Protein 4XO1 (pdb70)

Organism: Escherichia coli (strain K12) (NCBI:txid83333)

GO terms:
  GO:0042802 identical protein binding (F, IPI)
  GO:0005829 cytosol (C, IDA)
  GO:0042803 protein homodimerization activity (F, IDA)
  GO:2001279 regulation of unsaturated fatty acid biosynthetic process (P, IDA)
  GO:0006646 phosphatidylethanolamine biosynthetic process (P, IDA)

Sequence (55 aa):
NIEELKKQAETEIADFIAQKIAENKNTGKEVSERFTAREKTGLESYDVKIKILEH

Solvent-accessible surface area: 5441 Å² total

Radius of gyration: 14.74 Å; Cα contacts (8 Å, |Δi|>4): 41; chains: 1; bounding box: 32×18×43 Å

InterPro domains:
  IPR012563 Gns [PF08178] (1-54)

Secondary structure (DSSP, 8-state):
-HHHHHHHHHHHHHHHHHHHHH--TTTSS-----EEEEE---EEEEEE-------

B-factor: mean 30.4, std 10.2, range [15.9, 77.53]

Structure (mmCIF, N/CA/C/O backbone):
data_4XO1
#
_entry.id   4XO1
#
_cell.length_a   38.074
_cell.length_b   42.539
_cell.length_c   72.782
_cell.angle_alpha   90.00
_cell.angle_beta   90.00
_cell.angle_gamma   90.00
#
_symmetry.space_group_name_H-M   'C 2 2 21'
#
loop_
_entity.id
_entity.type
_entity.pdbx_description
1 polymer 'Protein GnsA'
2 water water
#
loop_
_atom_site.group_PDB
_atom_site.id
_atom_site.type_symbol
_atom_site.label_atom_id
_atom_site.label_alt_id
_atom_site.label_comp_id
_atom_site.label_asym_id
_atom_site.label_entity_id
_atom_site.label_seq_id
_atom_site.pdbx_PDB_ins_code
_atom_site.Cartn_x
_atom_site.Cartn_y
_atom_site.Cartn_z
_atom_site.occupancy
_atom_site.B_iso_or_equiv
_atom_site.auth_seq_id
_atom_site.auth_comp_id
_atom_site.auth_asym_id
_atom_site.auth_atom_id
_atom_site.pdbx_PDB_model_num
ATOM 9 N N . ASN A 1 2 ? -18.269 -14.875 -29.932 1.00 34.27 2 ASN A N 1
ATOM 10 C CA . ASN A 1 2 ? -18.128 -13.526 -30.476 1.00 37.84 2 ASN A CA 1
ATOM 11 C C . ASN A 1 2 ? -16.901 -12.773 -29.964 1.00 36.56 2 ASN A C 1
ATOM 12 O O . ASN A 1 2 ? -16.169 -13.242 -29.087 1.00 32.36 2 ASN A O 1
ATOM 17 N N . ILE A 1 3 ? -16.674 -11.607 -30.548 1.00 33.87 3 ILE A N 1
ATOM 18 C CA . ILE A 1 3 ? -15.472 -10.834 -30.294 1.00 33.28 3 ILE A CA 1
ATOM 19 C C . ILE A 1 3 ? -15.426 -10.320 -28.837 1.00 35.52 3 ILE A C 1
ATOM 20 O O . ILE A 1 3 ? -14.375 -10.373 -28.173 1.00 31.77 3 ILE A O 1
ATOM 25 N N . GLU A 1 4 ? -16.577 -9.876 -28.334 1.00 34.84 4 GLU A N 1
ATOM 26 C CA . GLU A 1 4 ? -16.708 -9.441 -26.938 1.00 33.24 4 GLU A CA 1
ATOM 27 C C . GLU A 1 4 ? -16.338 -10.522 -25.942 1.00 34.42 4 GLU A C 1
ATOM 28 O O . GLU A 1 4 ? -15.593 -10.273 -24.983 1.00 34.50 4 GLU A O 1
ATOM 34 N N . GLU A 1 5 ? -16.869 -11.719 -26.158 1.00 31.72 5 GLU A N 1
ATOM 35 C CA . GLU A 1 5 ? -16.626 -12.824 -25.249 1.00 28.33 5 GLU A CA 1
ATOM 36 C C . GLU A 1 5 ? -15.160 -13.255 -25.277 1.00 31.03 5 GLU A C 1
ATOM 37 O O . GLU A 1 5 ? -14.559 -13.499 -24.225 1.00 31.13 5 GLU A O 1
ATOM 43 N N . LEU A 1 6 ? -14.584 -13.347 -26.475 1.00 27.75 6 LEU A N 1
ATOM 44 C CA . LEU A 1 6 ? -13.150 -13.62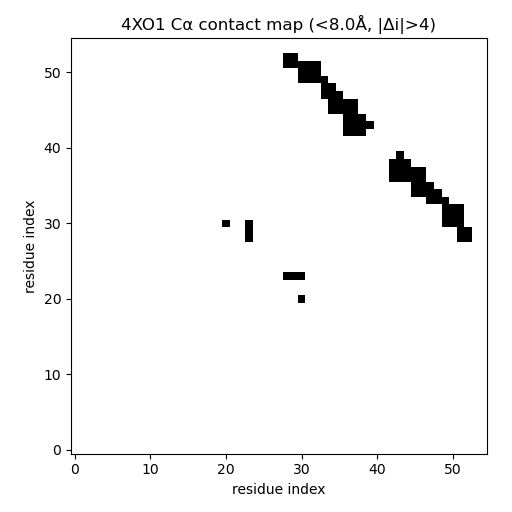8 -26.616 1.00 27.12 6 LEU A CA 1
ATOM 45 C C . LEU A 1 6 ? -12.304 -12.620 -25.842 1.00 25.80 6 LEU A C 1
ATOM 46 O O . LEU A 1 6 ? -11.365 -12.993 -25.107 1.00 26.09 6 LEU A O 1
ATOM 51 N N . LYS A 1 7 ? -12.648 -11.344 -26.012 1.00 25.69 7 LYS A N 1
ATOM 52 C CA . LYS A 1 7 ? -11.964 -10.260 -25.313 1.00 26.98 7 LYS A CA 1
ATOM 53 C C . LYS A 1 7 ? -12.040 -10.411 -23.803 1.00 29.83 7 LYS A C 1
ATOM 54 O O . LYS A 1 7 ? -11.021 -10.349 -23.111 1.00 26.26 7 LYS A O 1
ATOM 60 N N . LYS A 1 8 ? -13.242 -10.616 -23.278 1.00 30.33 8 LYS A N 1
ATOM 61 C CA . LYS A 1 8 ? -13.392 -10.685 -21.827 1.00 26.33 8 LYS A CA 1
ATOM 62 C C . LYS A 1 8 ? -12.637 -11.880 -21.266 1.00 28.54 8 LYS A C 1
ATOM 63 O O . LYS A 1 8 ? -11.993 -11.796 -20.215 1.00 25.45 8 LYS A O 1
ATOM 69 N N . GLN A 1 9 ? -12.718 -12.991 -21.986 1.00 25.06 9 GLN A N 1
ATOM 70 C CA . GLN A 1 9 ? -11.968 -14.194 -21.646 1.00 25.52 9 GLN A CA 1
ATOM 71 C C . GLN A 1 9 ? -10.450 -13.951 -21.537 1.00 28.40 9 GLN A C 1
ATOM 72 O O . GLN A 1 9 ? -9.814 -14.324 -20.531 1.00 26.15 9 GLN A O 1
ATOM 78 N N . ALA A 1 10 ? -9.868 -13.345 -22.574 1.00 26.14 10 ALA A N 1
ATOM 79 C CA . ALA A 1 10 ? -8.427 -13.084 -22.554 1.00 23.66 10 ALA A CA 1
ATOM 80 C C . ALA A 1 10 ? -8.034 -12.075 -21.481 1.00 22.69 10 A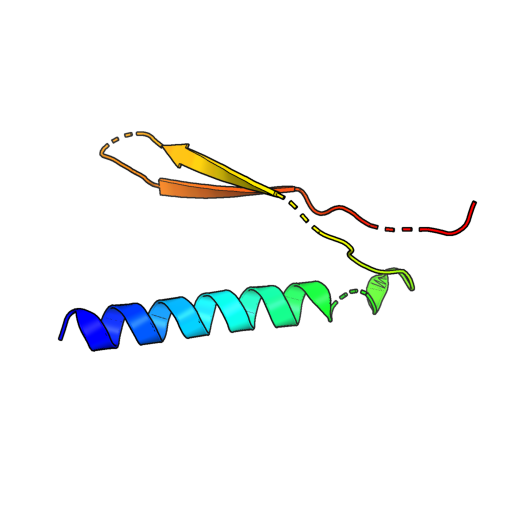LA A C 1
ATOM 81 O O . ALA A 1 10 ? -6.984 -12.216 -20.829 1.00 26.38 10 ALA A O 1
ATOM 83 N N . GLU A 1 11 ? -8.877 -11.061 -21.286 1.00 21.61 11 GLU A N 1
ATOM 84 C CA . GLU A 1 11 ? -8.664 -10.106 -20.199 1.00 22.55 11 GLU A CA 1
ATOM 85 C C . GLU A 1 11 ? -8.606 -10.804 -18.846 1.00 23.42 11 GLU A C 1
ATOM 86 O O . GLU A 1 11 ? -7.724 -10.531 -18.002 1.00 21.85 11 GLU A O 1
ATOM 92 N N . THR A 1 12 ? -9.548 -11.707 -18.626 1.00 24.14 12 THR A N 1
ATOM 93 C CA . THR A 1 12 ? -9.582 -12.403 -17.344 1.00 20.35 12 THR A CA 1
ATOM 94 C C . THR A 1 12 ? -8.370 -13.306 -17.196 1.00 22.44 12 THR A C 1
ATOM 95 O O . THR A 1 12 ? -7.783 -13.387 -16.113 1.00 24.01 12 THR A O 1
ATOM 99 N N . GLU A 1 13 ? -7.970 -13.957 -18.283 1.00 25.38 13 GLU A N 1
ATOM 100 C CA . GLU A 1 13 ? -6.820 -14.854 -18.236 1.00 22.91 13 GLU A CA 1
ATOM 101 C C . GLU A 1 13 ? -5.547 -14.093 -17.890 1.00 22.49 13 GLU A C 1
ATOM 102 O O . GLU A 1 13 ? -4.725 -14.561 -17.104 1.00 22.70 13 GLU A O 1
ATOM 108 N N . ILE A 1 14 ? -5.389 -12.909 -18.472 1.00 21.39 14 ILE A N 1
ATOM 109 C CA . ILE A 1 14 ? -4.197 -12.109 -18.219 1.00 19.74 14 ILE A CA 1
ATOM 110 C C . ILE A 1 14 ? -4.198 -11.575 -16.794 1.00 19.67 14 ILE A C 1
ATOM 111 O O . ILE A 1 14 ? -3.168 -11.646 -16.086 1.00 21.42 14 ILE A O 1
ATOM 116 N N . ALA A 1 15 ? -5.345 -11.057 -16.357 1.00 17.60 15 ALA A N 1
ATOM 117 C CA . ALA A 1 15 ? -5.456 -10.588 -14.972 1.00 21.89 15 ALA A CA 1
ATOM 118 C C . ALA A 1 15 ? -5.124 -11.694 -13.973 1.00 23.49 15 ALA A C 1
ATOM 119 O O . ALA A 1 15 ? -4.432 -11.466 -12.962 1.00 21.91 15 ALA A O 1
ATOM 121 N N . ASP A 1 16 ? -5.622 -12.896 -14.245 1.00 21.98 16 ASP A N 1
ATOM 122 C CA . ASP A 1 16 ? -5.383 -14.034 -13.355 1.00 25.37 16 ASP A CA 1
ATOM 123 C C . ASP A 1 16 ? -3.906 -14.463 -13.374 1.00 22.11 16 ASP A C 1
ATOM 124 O O . ASP A 1 16 ? -3.329 -14.808 -12.322 1.00 24.29 16 ASP A O 1
ATOM 129 N N . PHE A 1 17 ? -3.294 -14.444 -14.553 1.00 18.33 17 PHE A N 1
ATOM 130 C CA . PHE A 1 17 ? -1.875 -14.810 -14.661 1.00 21.74 17 PHE A CA 1
ATOM 131 C C . PHE A 1 17 ? -1.003 -13.838 -13.866 1.00 19.50 17 PHE A C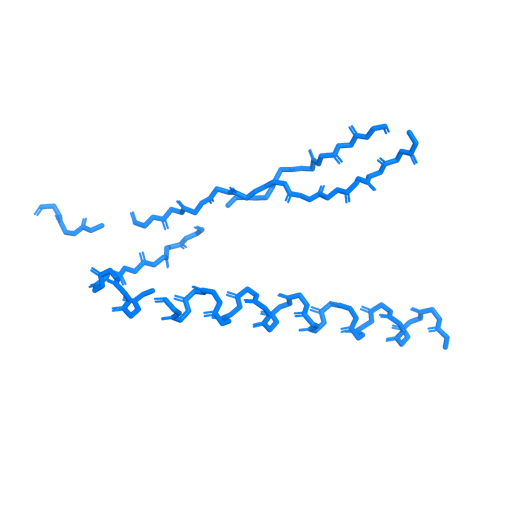 1
ATOM 132 O O . PHE A 1 17 ? -0.122 -14.250 -13.091 1.00 21.76 17 PHE A O 1
ATOM 140 N N . ILE A 1 18 ? -1.254 -12.544 -14.068 1.00 20.74 18 ILE A N 1
ATOM 141 C CA . ILE A 1 18 ? -0.560 -11.504 -13.308 1.00 18.66 18 ILE A CA 1
ATOM 142 C C . ILE A 1 18 ? -0.784 -11.661 -11.802 1.00 20.48 18 ILE A C 1
ATOM 143 O O . ILE A 1 18 ? 0.155 -11.529 -11.001 1.00 22.12 18 ILE A O 1
ATOM 148 N N . ALA A 1 19 ? -2.015 -11.963 -11.400 1.00 20.58 19 ALA A N 1
ATOM 149 C CA . ALA A 1 19 ? -2.284 -12.144 -9.964 1.00 24.51 19 ALA A CA 1
ATOM 150 C C . ALA A 1 19 ? -1.465 -13.299 -9.382 1.00 20.39 19 ALA A C 1
ATOM 151 O O . ALA A 1 19 ? -0.812 -13.156 -8.330 1.00 18.86 19 ALA A O 1
ATOM 153 N N . GLN A 1 20 ? -1.458 -14.431 -10.080 1.00 20.00 20 GLN A N 1
ATOM 154 C CA . GLN A 1 20 ? -0.607 -15.552 -9.664 1.00 21.03 20 GLN A CA 1
ATOM 155 C C . GLN A 1 20 ? 0.879 -15.165 -9.570 1.00 23.13 20 GLN A C 1
ATOM 156 O O . GLN A 1 20 ? 1.557 -15.497 -8.582 1.00 25.37 20 GLN A O 1
ATOM 162 N N . LYS A 1 21 ? 1.387 -14.456 -10.577 1.00 23.19 21 LYS A N 1
ATOM 163 C CA . LYS A 1 21 ? 2.786 -14.022 -10.549 1.00 21.94 21 LYS A CA 1
ATOM 164 C C . LYS A 1 21 ? 3.101 -13.120 -9.350 1.00 21.11 21 LYS A C 1
ATOM 165 O O . LYS A 1 21 ? 4.172 -13.235 -8.731 1.00 22.06 21 LYS A O 1
ATOM 171 N N . ILE A 1 22 ? 2.178 -12.216 -9.027 1.00 19.41 22 ILE A N 1
ATOM 172 C CA . ILE A 1 22 ? 2.368 -11.334 -7.867 1.00 18.36 22 ILE A CA 1
ATOM 173 C C . ILE A 1 22 ? 2.359 -12.120 -6.559 1.00 23.46 22 ILE A C 1
ATOM 174 O O . ILE A 1 22 ? 3.214 -11.899 -5.687 1.00 23.64 22 ILE A O 1
ATOM 179 N N . ALA A 1 23 ? 1.39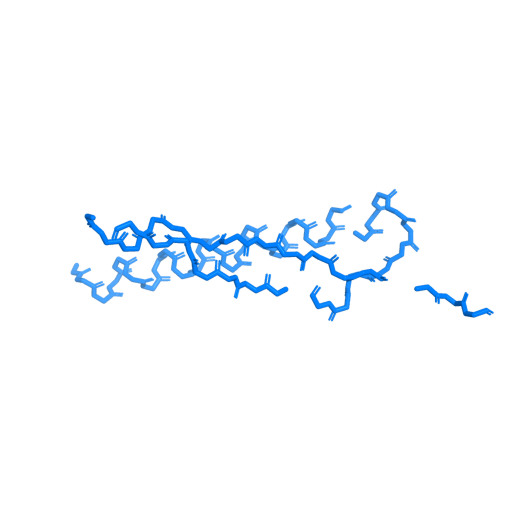7 -13.034 -6.411 1.00 23.53 23 ALA A N 1
ATOM 180 C CA . ALA A 1 23 ? 1.319 -13.867 -5.200 1.00 24.40 23 ALA A CA 1
ATOM 181 C C . ALA A 1 23 ? 2.613 -14.665 -5.008 1.00 27.91 23 ALA A C 1
ATOM 182 O O . ALA A 1 23 ? 3.174 -14.757 -3.902 1.00 27.72 23 ALA A O 1
ATOM 184 N N . GLU A 1 24 ? 3.082 -15.219 -6.119 1.00 27.30 24 GLU A N 1
ATOM 185 C CA . GLU A 1 24 ? 4.309 -15.999 -6.189 1.00 27.86 24 GLU A CA 1
ATOM 186 C C . GLU A 1 24 ? 5.513 -15.158 -5.758 1.00 25.81 24 GLU A C 1
ATOM 187 O O . GLU A 1 24 ? 6.324 -15.586 -4.930 1.00 26.97 24 GLU A O 1
ATOM 201 N N . ASN A 1 26 ? 5.639 -12.288 -4.126 1.00 22.30 26 ASN A N 1
ATOM 202 C CA . ASN A 1 26 ? 5.516 -11.853 -2.743 1.00 22.36 26 ASN A CA 1
ATOM 203 C C . ASN A 1 26 ? 5.950 -12.986 -1.826 1.00 26.35 26 ASN A C 1
ATOM 204 O O . ASN A 1 26 ? 6.749 -12.775 -0.907 1.00 26.48 26 ASN A O 1
ATOM 209 N N . LYS A 1 27 ? 5.434 -14.187 -2.091 1.00 25.40 27 LYS A N 1
ATOM 210 C CA . LYS A 1 27 ? 5.823 -15.374 -1.319 1.00 26.14 27 LYS A CA 1
ATOM 211 C C . LYS A 1 27 ? 7.335 -15.650 -1.334 1.00 31.27 27 LYS A C 1
ATOM 212 O O . LYS A 1 27 ? 7.971 -15.842 -0.284 1.00 26.96 27 LYS A O 1
ATOM 216 N N . ASN A 1 28 ? 7.908 -15.666 -2.532 1.00 25.18 28 ASN A N 1
ATOM 217 C CA . ASN A 1 28 ? 9.307 -16.031 -2.727 1.00 28.39 28 ASN A CA 1
ATOM 218 C C . ASN A 1 28 ? 10.323 -15.029 -2.196 1.00 25.35 28 ASN A C 1
ATOM 219 O O . ASN A 1 28 ? 11.432 -15.417 -1.815 1.00 23.93 28 ASN A O 1
ATOM 224 N N . THR A 1 29 ? 9.955 -13.750 -2.179 1.00 22.65 29 THR A N 1
ATOM 225 C CA . THR A 1 29 ? 10.883 -12.713 -1.735 1.00 26.15 29 THR A CA 1
ATOM 226 C C . THR A 1 29 ? 10.659 -12.277 -0.281 1.00 29.65 29 THR A C 1
ATOM 227 O O . THR A 1 29 ? 11.551 -11.692 0.350 1.00 28.89 29 THR A O 1
ATOM 231 N N . GLY A 1 30 ? 9.467 -12.544 0.244 1.00 26.09 30 GLY A N 1
ATOM 232 C CA . GLY A 1 30 ? 9.097 -12.036 1.552 1.00 29.77 30 GLY A CA 1
ATOM 233 C C . GLY A 1 30 ? 8.815 -10.545 1.503 1.00 30.88 30 GLY A C 1
ATOM 234 O O . GLY A 1 30 ? 8.665 -9.882 2.539 1.00 28.75 30 GLY A O 1
ATOM 235 N N . LYS A 1 31 ? 8.734 -10.008 0.291 1.00 26.35 31 LYS A N 1
ATOM 236 C CA . LYS A 1 31 ? 8.530 -8.580 0.116 1.00 28.47 31 LYS A CA 1
ATOM 237 C C . LYS A 1 31 ? 7.215 -8.306 -0.607 1.00 29.05 31 LYS A C 1
ATOM 238 O O . LYS A 1 31 ? 6.346 -9.178 -0.661 1.00 30.20 31 LYS A O 1
ATOM 244 N N . GLU A 1 32 ? 7.061 -7.101 -1.144 1.00 26.64 32 GLU A N 1
ATOM 245 C CA . GLU A 1 32 ? 5.798 -6.723 -1.768 1.00 28.43 32 GLU A CA 1
ATOM 246 C C . GLU A 1 32 ? 5.962 -6.019 -3.112 1.00 26.91 32 GLU A C 1
ATOM 247 O O . GLU A 1 32 ? 6.678 -5.010 -3.219 1.00 29.70 32 GLU A O 1
ATOM 253 N N . VAL A 1 33 ? 5.304 -6.565 -4.135 1.00 22.34 33 VAL A N 1
ATOM 2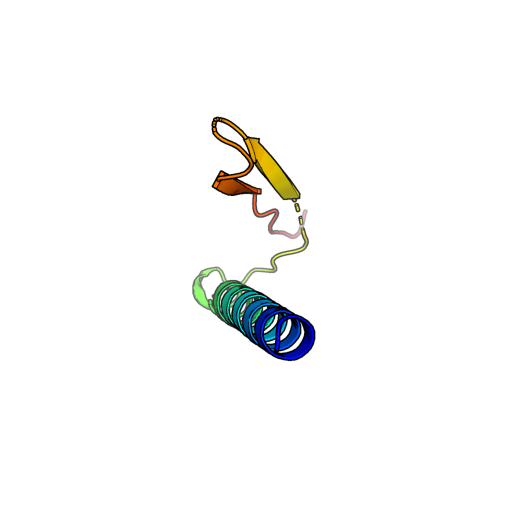54 C CA . VAL A 1 33 ? 5.237 -5.899 -5.427 1.00 18.81 33 VAL A CA 1
ATOM 255 C C . VAL A 1 33 ? 4.327 -4.698 -5.264 1.00 24.38 33 VAL A C 1
ATOM 256 O O . VAL A 1 33 ? 3.196 -4.833 -4.779 1.00 22.80 33 VAL A O 1
ATOM 260 N N . SER A 1 34 ? 4.817 -3.522 -5.645 1.00 22.80 34 SER A N 1
ATOM 261 C CA . SER A 1 34 ? 4.043 -2.299 -5.478 1.00 26.65 34 SER A CA 1
ATOM 262 C C . SER A 1 34 ? 3.389 -1.851 -6.769 1.00 25.59 34 SER A C 1
ATOM 263 O O . SER A 1 34 ? 2.344 -1.196 -6.742 1.00 24.69 34 SER A O 1
ATOM 266 N N . GLU A 1 35 ? 4.007 -2.209 -7.895 1.00 23.81 35 GLU A N 1
ATOM 267 C CA . GLU A 1 35 ? 3.598 -1.685 -9.191 1.00 24.84 35 GLU A CA 1
ATOM 268 C C . GLU A 1 35 ? 4.238 -2.526 -10.296 1.00 20.26 35 GLU A C 1
ATOM 269 O O . GLU A 1 35 ? 5.288 -3.144 -10.080 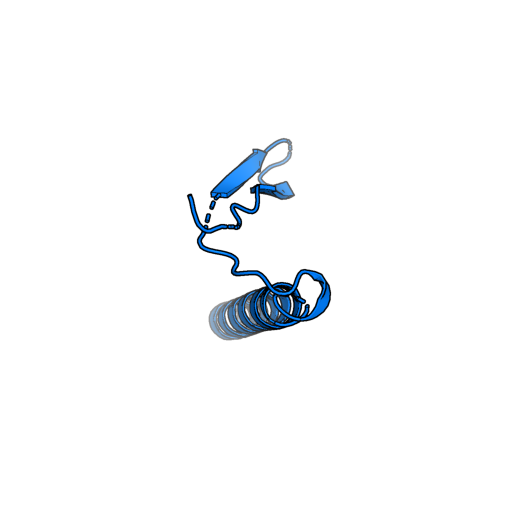1.00 20.83 35 GLU A O 1
ATOM 283 N N . ARG A 1 37 ? 5.101 -1.746 -14.497 1.00 22.19 37 ARG A N 1
ATOM 284 C CA . ARG A 1 37 ? 5.058 -0.858 -15.653 1.00 23.00 37 ARG A CA 1
ATOM 285 C C . ARG A 1 37 ? 4.892 -1.723 -16.876 1.00 21.21 37 ARG A C 1
ATOM 286 O O . ARG A 1 37 ? 5.620 -2.700 -17.021 1.00 23.97 37 ARG A O 1
ATOM 294 N N . PHE A 1 38 ? 3.980 -1.349 -17.764 1.00 22.59 38 PHE A N 1
ATOM 295 C CA . PHE A 1 38 ? 3.800 -2.072 -19.022 1.00 20.56 38 PHE A CA 1
ATOM 296 C C . PHE A 1 38 ? 4.152 -1.142 -20.175 1.00 24.48 38 PHE A C 1
ATOM 297 O O . PHE A 1 38 ? 3.598 -0.045 -20.267 1.00 26.69 38 PHE A O 1
ATOM 305 N N . THR A 1 39 ? 5.050 -1.581 -21.052 1.00 22.48 39 THR A N 1
ATOM 306 C CA . THR A 1 39 ? 5.515 -0.751 -22.166 1.00 23.32 39 THR A CA 1
ATOM 307 C C . THR A 1 39 ? 5.254 -1.529 -23.435 1.00 22.85 39 THR A C 1
ATOM 308 O O . THR A 1 39 ? 5.772 -2.640 -23.578 1.00 21.22 39 THR A O 1
ATOM 312 N N . ALA A 1 40 ? 4.470 -0.952 -24.347 1.00 26.99 40 ALA A N 1
ATOM 313 C CA . ALA A 1 40 ? 4.093 -1.647 -25.573 1.00 23.84 40 ALA A CA 1
ATOM 314 C C . ALA A 1 40 ? 5.320 -2.087 -26.349 1.00 24.28 40 ALA A C 1
ATOM 315 O O . ALA A 1 40 ? 6.308 -1.344 -26.464 1.00 20.81 40 ALA A O 1
ATOM 317 N N . ARG A 1 41 ? 5.260 -3.309 -26.872 1.00 23.58 41 ARG A N 1
ATOM 318 C CA . ARG A 1 41 ? 6.304 -3.810 -27.748 1.00 24.44 41 ARG A CA 1
ATOM 319 C C . ARG A 1 41 ? 5.669 -3.890 -29.124 1.00 22.88 41 ARG A C 1
ATOM 320 O O . ARG A 1 41 ? 4.944 -4.835 -29.431 1.00 23.73 41 ARG A O 1
ATOM 328 N N . GLU A 1 42 ? 5.913 -2.889 -29.952 1.00 23.76 42 GLU A N 1
ATOM 329 C CA . GLU A 1 42 ? 5.196 -2.832 -31.210 1.00 21.65 42 GLU A CA 1
ATOM 330 C C . GLU A 1 42 ? 6.147 -3.083 -32.380 1.00 23.43 42 GLU A C 1
ATOM 331 O O . GLU A 1 42 ? 7.329 -2.744 -32.306 1.00 22.73 42 GLU A O 1
ATOM 337 N N . LYS A 1 43 ? 5.625 -3.701 -33.438 1.00 23.59 43 LYS A N 1
ATOM 338 C CA . LYS A 1 43 ? 6.401 -4.000 -34.641 1.00 21.79 43 LYS A CA 1
ATOM 339 C C . LYS A 1 43 ? 5.641 -3.398 -35.812 1.00 23.94 43 LYS A C 1
ATOM 340 O O . LYS A 1 43 ? 4.512 -2.940 -35.641 1.00 22.93 43 LYS A O 1
ATOM 362 N N . THR A 1 45 ? 4.341 -5.024 -38.075 1.00 23.52 45 THR A N 1
ATOM 363 C CA . THR A 1 45 ? 3.196 -5.918 -38.204 1.00 28.16 45 THR A CA 1
ATOM 364 C C . THR A 1 45 ? 2.168 -5.718 -37.082 1.00 27.18 45 THR A C 1
ATOM 365 O O . THR A 1 45 ? 1.141 -6.404 -37.060 1.00 27.98 45 THR A O 1
ATOM 369 N N . GLY A 1 46 ? 2.442 -4.789 -36.164 1.00 23.09 46 GLY A N 1
ATOM 370 C CA . GLY A 1 46 ? 1.478 -4.441 -35.127 1.00 24.82 46 GLY A CA 1
ATOM 371 C C . GLY A 1 46 ? 1.955 -4.740 -33.714 1.00 23.88 46 GLY A C 1
ATOM 372 O O . GLY A 1 46 ? 3.092 -5.162 -33.507 1.00 25.55 46 GLY A O 1
ATOM 373 N N . LEU A 1 47 ? 1.077 -4.521 -32.735 1.00 21.28 47 LEU A N 1
ATOM 374 C CA . LEU A 1 47 ? 1.412 -4.755 -31.330 1.00 24.30 47 LEU A CA 1
ATOM 375 C C . LEU A 1 47 ? 1.707 -6.226 -31.089 1.00 19.19 47 LEU A C 1
ATOM 376 O O . LEU A 1 47 ? 0.907 -7.098 -31.457 1.00 21.91 47 LEU A O 1
ATOM 381 N N . GLU A 1 48 ? 2.851 -6.506 -30.469 1.00 17.16 48 GLU A N 1
ATOM 382 C CA . GLU A 1 48 ? 3.265 -7.887 -30.225 1.00 18.23 48 GLU A CA 1
ATOM 383 C C . GLU A 1 48 ? 2.994 -8.291 -28.790 1.00 21.06 48 GLU A C 1
ATOM 384 O O . GLU A 1 48 ? 2.487 -9.389 -28.520 1.00 22.08 48 GLU A O 1
ATOM 390 N N . SER A 1 49 ? 3.350 -7.403 -27.867 1.00 19.56 49 SER A N 1
ATOM 391 C CA . SER A 1 49 ? 3.186 -7.692 -26.442 1.00 19.85 49 SER A CA 1
ATOM 392 C C . SER A 1 49 ? 3.405 -6.427 -25.640 1.00 19.74 49 SER A C 1
ATOM 393 O O . SER A 1 49 ? 3.507 -5.343 -26.212 1.00 18.60 49 SER A O 1
ATOM 396 N N . TYR A 1 50 ? 3.420 -6.558 -24.313 1.00 18.16 50 TYR A N 1
ATOM 397 C CA . TYR A 1 50 ? 3.852 -5.485 -23.435 1.00 23.11 50 TYR A CA 1
ATOM 398 C C . TYR A 1 50 ? 5.026 -6.017 -22.645 1.00 22.65 50 TYR A C 1
ATOM 399 O O . TYR A 1 50 ? 4.960 -7.123 -22.087 1.00 25.75 50 TYR A O 1
ATOM 408 N N . ASP A 1 51 ? 6.113 -5.258 -22.607 1.00 22.64 51 ASP A N 1
ATOM 409 C CA . ASP A 1 51 ? 7.206 -5.625 -21.719 1.00 22.45 51 ASP A CA 1
ATOM 410 C C . ASP A 1 51 ? 6.895 -5.108 -20.332 1.00 20.59 51 ASP A C 1
ATOM 411 O O . ASP A 1 51 ? 6.201 -4.109 -20.187 1.00 22.05 51 ASP A O 1
ATOM 416 N N . VAL A 1 52 ? 7.352 -5.836 -19.323 1.00 19.91 52 VAL A N 1
ATOM 417 C CA . VAL A 1 52 ? 6.945 -5.563 -17.950 1.00 17.41 52 VAL A CA 1
ATOM 418 C C . VAL A 1 52 ? 8.145 -5.225 -17.088 1.00 20.98 52 VAL A C 1
ATOM 419 O O . VAL A 1 52 ? 9.199 -5.857 -17.208 1.00 22.68 52 VAL A O 1
ATOM 423 N N . LYS A 1 53 ? 7.988 -4.233 -16.206 1.00 24.98 53 LYS A N 1
ATOM 424 C CA . LYS A 1 53 ? 8.994 -3.966 -15.186 1.00 21.10 53 LYS A CA 1
ATOM 425 C C . LYS A 1 53 ? 8.318 -4.028 -13.821 1.00 21.56 53 LYS A C 1
ATOM 426 O O . LYS A 1 53 ? 7.378 -3.275 -13.567 1.00 22.97 53 LYS A O 1
ATOM 432 N N . ILE A 1 54 ? 8.785 -4.918 -12.955 1.00 21.68 54 ILE A N 1
ATOM 433 C CA . ILE A 1 54 ? 8.163 -5.088 -11.639 1.00 19.47 54 ILE A CA 1
ATOM 434 C C . ILE A 1 54 ? 8.890 -4.239 -10.605 1.00 22.77 54 ILE A C 1
ATOM 435 O O . ILE A 1 54 ? 10.120 -4.276 -10.520 1.00 25.02 54 ILE A O 1
ATOM 440 N N . LYS A 1 55 ? 8.134 -3.476 -9.824 1.00 24.34 55 LYS A N 1
ATOM 441 C CA . LYS A 1 55 ? 8.727 -2.675 -8.757 1.00 21.12 55 LYS A CA 1
ATOM 442 C C . LYS A 1 55 ? 8.406 -3.336 -7.423 1.00 23.86 55 LYS A C 1
ATOM 443 O O . LYS A 1 55 ? 7.255 -3.655 -7.140 1.00 23.05 55 LYS A O 1
ATOM 449 N N . ILE A 1 56 ? 9.438 -3.566 -6.620 1.00 22.82 56 ILE A N 1
ATOM 450 C CA . ILE A 1 56 ? 9.274 -4.215 -5.326 1.00 25.64 56 ILE A CA 1
ATOM 451 C C . ILE A 1 56 ? 9.740 -3.221 -4.286 1.00 31.16 56 ILE A C 1
ATOM 452 O O . IL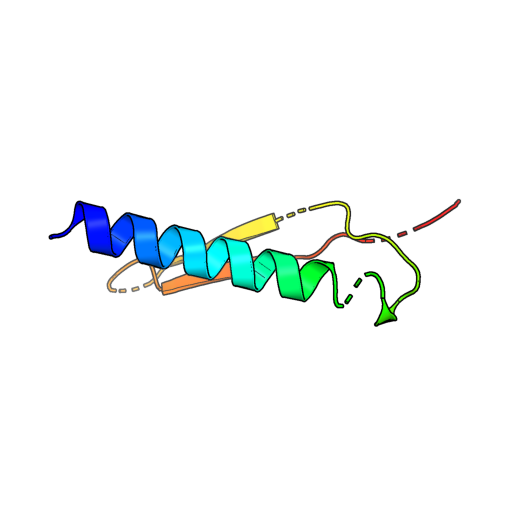E A 1 56 ? 10.756 -2.547 -4.476 1.00 28.33 56 ILE A O 1
ATOM 465 N N . LEU A 1 58 ? 10.962 -2.200 -0.324 1.00 37.23 58 LEU A N 1
ATOM 466 C CA . LEU A 1 58 ? 11.289 -2.614 1.032 1.00 46.52 58 LEU A CA 1
ATOM 467 C C . LEU A 1 58 ? 11.624 -1.468 2.001 1.00 33.69 58 LEU A C 1
ATOM 468 O O . LEU A 1 58 ? 11.897 -0.334 1.605 1.00 36.04 58 LEU A O 1
ATOM 473 N N . GLU A 1 59 ? 11.552 -1.809 3.277 1.00 47.79 59 GLU A N 1
ATOM 474 C CA . GLU A 1 59 ? 11.795 -0.929 4.396 1.00 45.69 59 GLU A CA 1
ATOM 475 C C . GLU A 1 59 ? 13.141 -0.211 4.345 1.00 44.84 59 GLU A C 1
ATOM 476 O O . GLU A 1 59 ? 14.191 -0.834 4.159 1.00 43.17 59 GLU A O 1
ATOM 482 N N . HIS A 1 60 ? 13.091 1.105 4.528 1.00 46.85 60 HIS A N 1
ATOM 483 C CA . HIS A 1 60 ? 14.283 1.942 4.617 1.00 44.20 60 HIS A CA 1
ATOM 484 C C . HIS A 1 60 ? 15.172 1.555 5.799 1.00 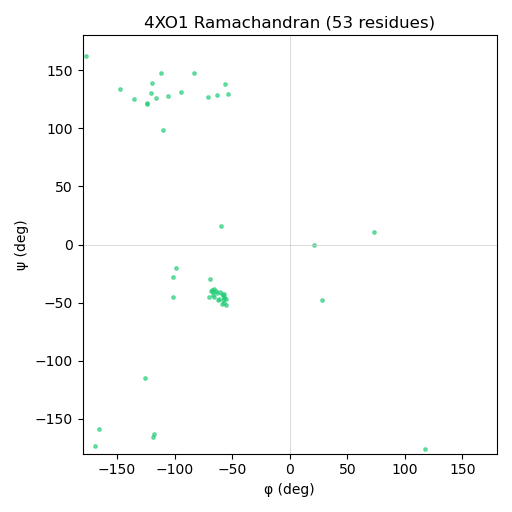45.04 60 HIS A C 1
ATOM 485 O O . HIS A 1 60 ? 14.686 1.389 6.921 1.00 47.21 60 HIS A O 1
#

Foldseek 3Di:
DVVVVVVVVVVVVVVVVVVVQVCVVVPVWHFDDDWDFDWDVGTDGTDDDTDIDDD